Protein AF-A0A535JEP1-F1 (afdb_monomer)

pLDDT: mean 86.1, std 14.54, range [43.91, 97.69]

Radius of gyration: 20.71 Å; Cα contacts (8 Å, |Δi|>4): 114; chains: 1; bounding box: 46×30×55 Å

Secondary structure (DSSP, 8-state):
---STTSHHHHHHHHHHHHHHHHTTSEEEEEE---STT---EEEEEHHHH-HHHHHHHHT--HHHHHHHHHHHHHHHHSEE-HHHH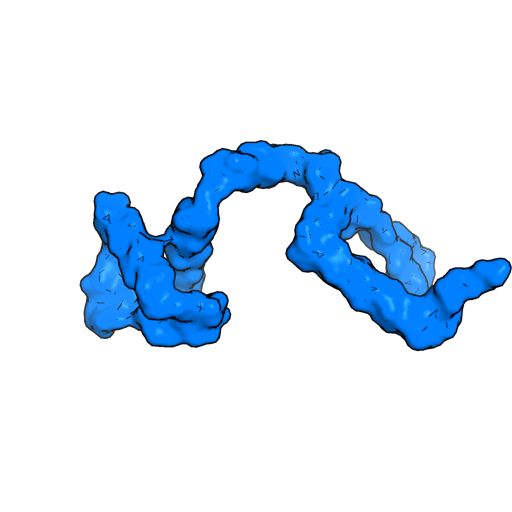HHHHT--HHHHHHHHHHHHHTTS-EEETTEEE-TTT-

Foldseek 3Di:
DPPCCVDPVVVVVVVVVVVVCVVVQQKDFDDQDDDDPDDRDTDIDGSCVVCVVVVVVVVPDDPLNVLLVVVLVVQVVVQKAALVVVCVVVVDDSVSSVSSLVVCVVVLQWDADPRIIHGPVSD

Mean predicted aligned error: 8.43 Å

Structure (mmCIF, N/CA/C/O backbone):
data_AF-A0A535JEP1-F1
#
_entry.id   AF-A0A535JEP1-F1
#
loop_
_atom_site.group_PDB
_atom_site.id
_atom_site.type_symbol
_atom_site.label_atom_id
_atom_site.label_alt_id
_atom_site.label_comp_id
_atom_site.label_asym_id
_atom_site.label_entity_id
_atom_site.label_seq_id
_atom_site.pdbx_PDB_ins_code
_atom_site.Cartn_x
_atom_site.Cartn_y
_atom_site.Cartn_z
_atom_site.occupancy
_atom_site.B_iso_or_equiv
_atom_site.auth_seq_id
_atom_site.auth_comp_id
_atom_site.auth_asym_id
_atom_site.auth_atom_id
_atom_site.pdbx_PDB_model_num
ATOM 1 N N . ALA A 1 1 ? 27.718 5.840 -32.581 1.00 45.59 1 ALA A N 1
ATOM 2 C CA . ALA A 1 1 ? 28.242 5.807 -31.204 1.00 45.59 1 ALA A CA 1
ATOM 3 C C . ALA A 1 1 ? 27.444 4.759 -30.444 1.00 45.59 1 ALA A C 1
ATOM 5 O O . ALA A 1 1 ? 26.238 4.922 -30.305 1.00 45.59 1 ALA A O 1
ATOM 6 N N . ALA A 1 2 ? 28.073 3.630 -30.109 1.00 53.09 2 ALA A N 1
ATOM 7 C CA . ALA A 1 2 ? 27.423 2.546 -29.378 1.00 53.09 2 ALA A CA 1
ATOM 8 C C . ALA A 1 2 ? 26.955 3.093 -28.026 1.00 53.09 2 ALA A C 1
ATOM 10 O O . ALA A 1 2 ? 27.734 3.765 -27.358 1.00 53.09 2 ALA A O 1
ATOM 11 N N . LEU A 1 3 ? 25.701 2.847 -27.652 1.00 56.91 3 LEU A N 1
ATOM 12 C CA . LEU A 1 3 ? 25.010 3.411 -26.482 1.00 56.91 3 LEU A CA 1
ATOM 13 C C . LEU A 1 3 ? 25.640 3.041 -25.113 1.00 56.91 3 LEU A C 1
ATOM 15 O O . LEU A 1 3 ? 24.955 3.074 -24.102 1.00 56.91 3 LEU A O 1
ATOM 19 N N . GLY A 1 4 ? 26.910 2.626 -25.044 1.00 59.47 4 GLY A N 1
ATOM 20 C CA . GLY A 1 4 ? 27.607 2.231 -23.812 1.00 59.47 4 GLY A CA 1
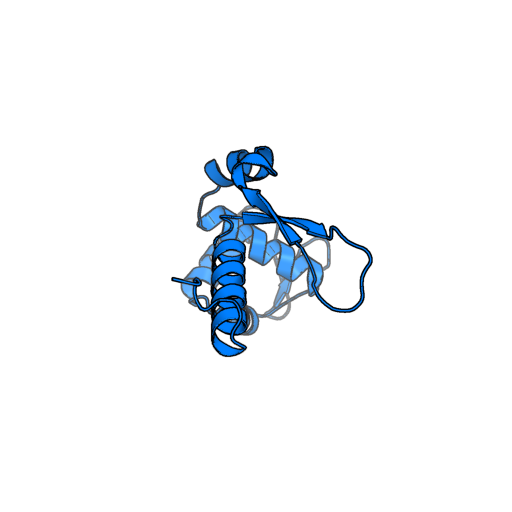ATOM 21 C C . GLY A 1 4 ? 27.094 0.934 -23.174 1.00 59.47 4 GLY A C 1
ATOM 22 O O . GLY A 1 4 ? 27.804 0.327 -22.387 1.00 59.47 4 GLY A O 1
ATOM 23 N N . ILE A 1 5 ? 25.913 0.453 -23.571 1.00 58.25 5 ILE A N 1
ATOM 24 C CA . ILE A 1 5 ? 25.185 -0.690 -22.988 1.00 58.25 5 ILE A CA 1
ATOM 25 C C . ILE A 1 5 ? 25.891 -2.045 -23.171 1.00 58.25 5 ILE A C 1
ATOM 27 O O . ILE A 1 5 ? 25.462 -3.054 -22.621 1.00 58.25 5 ILE A O 1
ATOM 31 N N . THR A 1 6 ? 26.966 -2.099 -23.959 1.00 66.69 6 THR A N 1
ATOM 32 C CA . THR A 1 6 ? 27.776 -3.313 -24.137 1.00 66.69 6 THR A CA 1
ATOM 33 C C . THR A 1 6 ? 28.862 -3.460 -23.071 1.00 66.69 6 THR A C 1
ATOM 35 O O . THR A 1 6 ? 29.390 -4.560 -22.912 1.00 66.69 6 THR A O 1
ATOM 38 N N . SER A 1 7 ? 29.208 -2.393 -22.337 1.00 74.69 7 SER A N 1
ATOM 39 C CA . SER A 1 7 ? 30.117 -2.474 -21.188 1.00 74.69 7 SER A CA 1
ATOM 40 C C . SER A 1 7 ? 29.377 -2.999 -19.950 1.00 74.69 7 SER A C 1
ATOM 42 O O . SER A 1 7 ? 28.157 -2.879 -19.846 1.00 74.69 7 SER A O 1
ATOM 44 N N . GLN A 1 8 ? 30.101 -3.585 -18.991 1.00 74.94 8 GLN A N 1
ATOM 45 C CA . GLN A 1 8 ? 29.499 -4.062 -17.734 1.00 74.94 8 GLN A CA 1
ATOM 46 C C . GLN A 1 8 ? 28.824 -2.930 -16.946 1.00 74.94 8 GLN A C 1
ATOM 48 O O . GLN A 1 8 ? 27.743 -3.111 -16.392 1.00 74.94 8 GLN A O 1
ATOM 53 N N . GLU A 1 9 ? 29.432 -1.745 -16.954 1.00 80.75 9 GLU A N 1
ATOM 54 C CA . GLU A 1 9 ? 28.871 -0.538 -16.349 1.00 80.75 9 GLU A CA 1
ATOM 55 C C . GLU A 1 9 ? 27.566 -0.120 -17.040 1.00 80.75 9 GLU A C 1
ATOM 57 O O . GLU A 1 9 ? 26.540 0.020 -16.379 1.00 80.75 9 GLU A O 1
ATOM 62 N N . GLY A 1 10 ? 27.550 -0.068 -18.378 1.00 79.25 10 GLY A N 1
ATOM 63 C CA . GLY A 1 10 ? 26.344 0.255 -19.141 1.00 79.25 10 GLY A CA 1
ATOM 64 C C . GLY A 1 10 ? 25.213 -0.762 -18.958 1.00 79.25 10 GLY A C 1
ATOM 65 O O . GLY A 1 10 ? 24.045 -0.377 -18.928 1.00 79.25 10 GLY A O 1
ATOM 66 N N . LYS A 1 11 ? 25.536 -2.052 -18.771 1.00 80.00 11 LYS A N 1
ATOM 67 C CA . LYS A 1 11 ? 24.551 -3.088 -18.411 1.00 80.00 11 LYS A CA 1
ATOM 68 C C . LYS A 1 11 ? 23.953 -2.852 -17.018 1.00 80.00 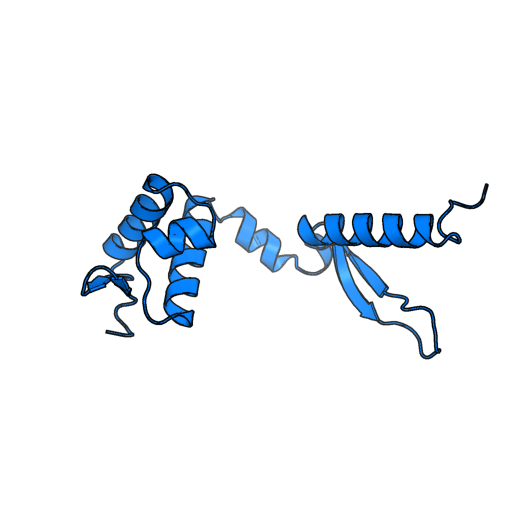11 LYS A C 1
ATOM 70 O O . LYS A 1 11 ? 22.742 -2.992 -16.851 1.00 80.00 11 LYS A O 1
ATOM 75 N N . SER A 1 12 ? 24.779 -2.484 -16.037 1.00 82.19 12 SER A N 1
ATOM 76 C CA . SER A 1 12 ? 24.343 -2.180 -14.664 1.00 82.19 12 SER A CA 1
ATOM 77 C C . SER A 1 12 ? 23.440 -0.946 -14.610 1.00 82.19 12 SER A C 1
ATOM 79 O O . SER A 1 12 ? 22.364 -0.982 -14.010 1.00 82.19 12 SER A O 1
ATOM 81 N N . ASP A 1 13 ? 23.826 0.127 -15.301 1.00 84.75 13 ASP A N 1
ATOM 82 C CA . ASP A 1 13 ? 23.040 1.360 -15.351 1.00 84.75 13 ASP A CA 1
ATOM 83 C C . ASP A 1 13 ? 21.705 1.159 -16.068 1.00 84.75 13 ASP A C 1
ATOM 85 O O . ASP A 1 13 ? 20.669 1.636 -15.601 1.0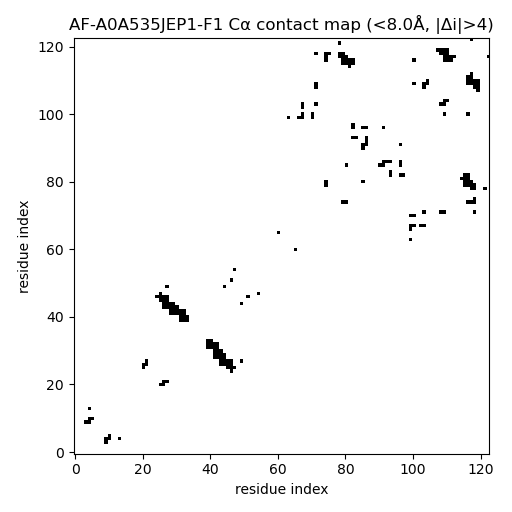0 84.75 13 ASP A O 1
ATOM 89 N N . TYR A 1 14 ? 21.699 0.385 -17.155 1.00 83.31 14 TYR A N 1
ATOM 90 C CA . TYR A 1 14 ? 20.467 -0.003 -17.833 1.00 83.31 14 TYR A CA 1
ATOM 91 C C . TYR A 1 14 ? 19.534 -0.809 -16.920 1.00 83.31 14 TYR A C 1
ATOM 93 O O . TYR A 1 14 ? 18.341 -0.514 -16.849 1.00 83.31 14 TYR A O 1
ATOM 101 N N . ALA A 1 15 ? 20.062 -1.796 -16.187 1.00 84.00 15 ALA A N 1
ATOM 102 C CA . ALA A 1 15 ? 19.265 -2.590 -15.254 1.00 84.00 15 ALA A CA 1
ATOM 103 C C . ALA A 1 15 ? 18.633 -1.713 -14.161 1.00 84.00 15 ALA A C 1
ATOM 105 O O . ALA A 1 15 ? 17.436 -1.836 -13.900 1.00 84.00 15 ALA A O 1
ATOM 106 N N . ARG A 1 16 ? 19.405 -0.776 -13.594 1.00 88.12 16 ARG A N 1
ATOM 107 C CA . ARG A 1 16 ? 18.922 0.185 -12.590 1.00 88.12 16 ARG A CA 1
ATOM 108 C C . ARG A 1 16 ? 17.821 1.090 -13.142 1.00 88.12 16 ARG A C 1
ATOM 110 O O . ARG A 1 16 ? 16.808 1.299 -12.482 1.00 88.12 16 ARG A O 1
ATOM 117 N N . ALA A 1 17 ? 17.991 1.602 -14.359 1.00 89.00 17 ALA A N 1
ATOM 118 C CA . ALA A 1 17 ? 16.985 2.444 -15.000 1.00 89.00 17 ALA A CA 1
ATOM 119 C C . ALA A 1 17 ? 15.674 1.679 -15.243 1.00 89.00 17 ALA A C 1
ATOM 121 O O . ALA A 1 17 ? 14.589 2.194 -14.982 1.00 89.00 17 ALA A O 1
ATOM 122 N N . ILE A 1 18 ? 15.757 0.428 -15.704 1.00 87.62 18 ILE A N 1
ATOM 123 C CA . ILE A 1 18 ? 14.577 -0.421 -15.892 1.00 87.62 18 ILE A CA 1
ATOM 124 C C . ILE A 1 18 ? 13.886 -0.721 -14.560 1.00 87.62 18 ILE A C 1
ATOM 126 O O . ILE A 1 18 ? 12.661 -0.630 -14.484 1.00 87.62 18 ILE A O 1
ATOM 130 N N . GLU A 1 19 ? 14.647 -1.032 -13.511 1.00 89.62 19 GLU A N 1
ATOM 131 C CA . GLU A 1 19 ? 14.109 -1.230 -12.164 1.00 89.62 19 GLU A CA 1
ATOM 132 C C . GLU A 1 19 ? 13.354 0.015 -11.684 1.00 89.62 19 GLU A C 1
ATOM 134 O O . GLU A 1 19 ? 12.234 -0.089 -11.182 1.00 89.62 19 GLU A O 1
ATOM 139 N N . GLU A 1 20 ? 13.911 1.207 -11.903 1.00 92.88 20 GLU A N 1
ATOM 140 C CA . GLU A 1 20 ? 13.252 2.458 -11.545 1.00 92.88 20 GLU A CA 1
ATOM 141 C C . GLU A 1 20 ? 11.943 2.669 -12.319 1.00 92.88 20 GLU A C 1
ATOM 143 O O . GLU A 1 20 ? 10.920 3.013 -11.719 1.00 92.88 20 GLU A O 1
ATOM 148 N N . LEU A 1 21 ? 11.933 2.395 -13.627 1.00 92.44 21 LEU A N 1
ATOM 149 C CA . LEU A 1 21 ? 10.719 2.470 -14.443 1.00 92.44 21 LEU A CA 1
ATOM 150 C C . LEU A 1 21 ? 9.646 1.471 -13.983 1.00 92.44 21 LEU A C 1
ATOM 152 O O . LEU A 1 21 ? 8.456 1.786 -14.027 1.00 92.44 21 LEU A O 1
ATOM 156 N N . GLN A 1 22 ? 10.039 0.278 -13.536 1.00 90.75 22 GLN A N 1
ATOM 157 C CA . GLN A 1 22 ? 9.112 -0.706 -12.972 1.00 90.75 22 GLN A CA 1
ATOM 158 C C . GLN A 1 22 ? 8.588 -0.273 -11.601 1.00 90.75 22 GLN A C 1
ATOM 160 O O . GLN A 1 22 ? 7.389 -0.380 -11.344 1.00 90.75 22 GLN A O 1
ATOM 165 N N . ARG A 1 23 ? 9.462 0.259 -10.739 1.00 90.62 23 ARG A N 1
ATOM 166 C CA . ARG A 1 23 ? 9.112 0.782 -9.411 1.00 90.62 23 ARG A CA 1
ATOM 167 C C . ARG A 1 23 ? 8.084 1.907 -9.505 1.00 90.62 23 ARG A C 1
ATOM 169 O O . ARG A 1 23 ? 7.153 1.951 -8.707 1.00 90.62 23 ARG A O 1
ATOM 176 N N . LEU A 1 24 ? 8.232 2.786 -10.495 1.00 92.62 24 LEU A N 1
ATOM 177 C CA . LEU A 1 24 ? 7.290 3.871 -10.784 1.00 92.62 24 LEU A CA 1
ATOM 178 C C . LEU A 1 24 ? 6.061 3.414 -11.584 1.00 92.62 24 LEU A C 1
ATOM 180 O O . LEU A 1 24 ? 5.228 4.238 -11.948 1.00 92.62 24 LEU A O 1
ATOM 184 N N . MET A 1 25 ? 5.935 2.111 -11.855 1.00 92.25 25 MET A N 1
ATOM 185 C CA . MET A 1 25 ? 4.857 1.524 -12.651 1.00 92.25 25 MET A CA 1
ATOM 186 C C . MET A 1 25 ? 4.699 2.170 -14.035 1.00 92.25 25 MET A C 1
ATOM 188 O O . MET A 1 25 ? 3.593 2.257 -14.558 1.00 92.25 25 MET A O 1
ATOM 192 N N . TYR A 1 26 ? 5.790 2.598 -14.674 1.00 92.88 26 TYR A N 1
ATOM 193 C CA . TYR A 1 26 ? 5.747 3.014 -16.078 1.00 92.88 26 TYR A CA 1
ATOM 194 C C . TYR A 1 26 ? 5.729 1.808 -17.014 1.00 92.88 26 TYR A C 1
ATOM 196 O O . TYR A 1 26 ? 4.995 1.794 -18.006 1.00 92.88 26 TYR A O 1
ATOM 204 N N . VAL A 1 27 ? 6.492 0.766 -16.674 1.00 92.25 27 VAL A N 1
ATOM 205 C CA . VAL A 1 27 ? 6.591 -0.457 -17.474 1.00 92.25 27 VAL A CA 1
ATOM 206 C C . VAL A 1 27 ? 6.322 -1.708 -16.647 1.00 92.25 27 VAL A C 1
ATOM 208 O O . VAL A 1 27 ? 6.656 -1.791 -15.468 1.00 92.25 27 VAL A O 1
ATOM 211 N N . ALA A 1 28 ? 5.739 -2.714 -17.290 1.00 89.81 28 ALA A N 1
ATOM 212 C CA . ALA A 1 28 ? 5.530 -4.044 -16.743 1.00 89.81 28 ALA A CA 1
ATOM 213 C C . ALA A 1 28 ? 6.263 -5.085 -17.591 1.00 89.81 28 ALA A C 1
ATOM 215 O O . ALA A 1 28 ? 6.274 -5.012 -18.820 1.00 89.81 28 ALA A O 1
ATOM 216 N N . ARG A 1 29 ? 6.846 -6.093 -16.939 1.00 84.94 29 ARG A N 1
ATOM 217 C CA . ARG A 1 29 ? 7.466 -7.228 -17.631 1.00 84.94 29 ARG A CA 1
ATOM 218 C C . ARG A 1 29 ? 6.372 -8.165 -18.148 1.00 84.94 29 ARG A C 1
ATOM 220 O O . ARG A 1 29 ? 5.532 -8.611 -17.372 1.00 84.94 29 ARG A O 1
ATOM 227 N N . VAL A 1 30 ? 6.380 -8.462 -19.448 1.00 81.56 30 VAL A N 1
ATOM 228 C CA . VAL A 1 30 ? 5.322 -9.247 -20.115 1.00 81.56 30 VAL A CA 1
ATOM 229 C C . VAL A 1 30 ? 5.758 -10.670 -20.432 1.00 81.56 30 VAL A C 1
ATOM 231 O O . VAL A 1 30 ? 4.967 -11.600 -20.280 1.00 81.56 30 VAL A O 1
ATOM 234 N N . ARG A 1 31 ? 7.001 -10.864 -20.879 1.00 71.50 31 ARG A N 1
ATOM 235 C CA . ARG A 1 31 ? 7.529 -12.183 -21.245 1.00 71.50 31 ARG A CA 1
ATOM 236 C C . ARG A 1 31 ? 9.055 -12.192 -21.148 1.00 71.50 31 ARG A C 1
ATOM 238 O O . ARG A 1 31 ? 9.691 -11.173 -21.403 1.00 71.50 31 ARG A O 1
ATOM 245 N N . ALA A 1 32 ? 9.632 -13.335 -20.782 1.00 62.47 32 ALA A N 1
ATOM 246 C CA . ALA A 1 32 ? 11.029 -13.642 -21.085 1.00 62.47 32 ALA A CA 1
ATOM 247 C C . ALA A 1 32 ? 11.059 -14.340 -22.448 1.00 62.47 32 ALA A C 1
ATOM 249 O O . ALA A 1 32 ? 10.388 -15.358 -22.619 1.00 62.47 32 ALA A O 1
ATOM 250 N N . VAL A 1 33 ? 11.745 -13.764 -23.431 1.00 56.12 33 VAL A N 1
ATOM 251 C CA . VAL A 1 33 ? 11.795 -14.313 -24.790 1.00 56.12 33 VAL A CA 1
ATOM 252 C C . VAL A 1 33 ? 13.220 -14.780 -25.066 1.00 56.12 33 VAL A C 1
ATOM 254 O O . VAL A 1 33 ? 14.114 -13.949 -25.136 1.00 56.12 33 VAL A O 1
ATOM 257 N N . GLY A 1 34 ? 13.420 -16.091 -25.243 1.00 52.88 34 GLY A N 1
ATOM 258 C CA . GLY A 1 34 ? 14.666 -16.659 -25.772 1.00 52.88 34 GLY A CA 1
ATOM 259 C C . GLY A 1 34 ? 15.255 -17.810 -24.954 1.00 52.88 34 GLY A C 1
ATOM 260 O O . GLY A 1 34 ? 15.606 -17.640 -23.790 1.00 52.88 34 GLY A O 1
ATOM 261 N N . GLU A 1 35 ? 15.382 -18.966 -25.611 1.00 52.31 35 GLU A N 1
ATOM 262 C CA . GLU A 1 35 ? 16.326 -20.039 -25.293 1.00 52.31 35 GLU A CA 1
ATOM 263 C C . GLU A 1 35 ? 17.736 -19.596 -25.705 1.00 52.31 35 GLU A C 1
ATOM 265 O O . GLU A 1 35 ? 17.957 -19.183 -26.842 1.00 52.31 35 GLU A O 1
ATOM 270 N N . GLY A 1 36 ? 18.692 -19.682 -24.786 1.00 43.91 36 GLY A N 1
ATOM 271 C CA . GLY A 1 36 ? 20.088 -19.349 -25.046 1.00 43.91 36 GLY A CA 1
ATOM 272 C C . GLY A 1 36 ? 20.780 -18.933 -23.760 1.00 43.91 36 GLY A C 1
ATOM 273 O O . GLY A 1 36 ? 20.374 -17.973 -23.110 1.00 43.91 36 GLY A O 1
ATOM 274 N N . ARG A 1 37 ? 21.808 -19.690 -23.368 1.00 45.41 37 ARG A N 1
ATOM 275 C CA . ARG A 1 37 ? 22.700 -19.358 -22.254 1.00 45.41 37 ARG A CA 1
ATOM 276 C C . ARG A 1 37 ? 23.382 -18.017 -22.565 1.00 45.41 37 ARG A C 1
ATOM 278 O O . ARG A 1 37 ? 24.375 -18.035 -23.272 1.00 45.41 37 ARG A O 1
ATOM 285 N N . GLU A 1 38 ? 22.804 -16.899 -22.119 1.00 46.22 38 GLU A N 1
ATOM 286 C CA . GLU A 1 38 ? 23.482 -15.746 -21.478 1.00 46.22 38 GLU A CA 1
ATOM 287 C C . GLU A 1 38 ? 22.776 -14.381 -21.597 1.00 46.22 38 GLU A C 1
ATOM 289 O O . GLU A 1 38 ? 23.123 -13.496 -20.823 1.00 46.22 38 GLU A O 1
ATOM 294 N N . ASP A 1 39 ? 21.718 -14.196 -22.396 1.00 48.34 39 ASP A N 1
ATOM 295 C CA . ASP A 1 39 ? 21.054 -12.881 -22.501 1.00 48.34 39 ASP A CA 1
ATOM 296 C C . ASP A 1 39 ? 19.540 -12.964 -22.241 1.00 48.34 39 ASP A C 1
ATOM 298 O O . ASP A 1 39 ? 18.741 -13.332 -23.103 1.00 48.34 39 ASP A O 1
ATOM 302 N N . TYR A 1 40 ? 19.119 -12.610 -21.022 1.00 53.25 40 TYR A N 1
ATOM 303 C CA . TYR A 1 40 ? 17.705 -12.490 -20.659 1.00 53.25 40 TYR A CA 1
ATOM 304 C C . TYR A 1 40 ? 17.047 -11.321 -21.412 1.00 53.25 40 TYR A C 1
ATOM 306 O O . TYR A 1 40 ? 17.008 -10.193 -20.923 1.00 53.25 40 TYR A O 1
ATOM 314 N N . ASN A 1 41 ? 16.474 -11.583 -22.586 1.00 63.59 41 ASN A N 1
ATOM 315 C CA . ASN A 1 41 ? 15.645 -10.608 -23.290 1.00 63.59 41 ASN A CA 1
ATOM 316 C C . ASN A 1 41 ? 14.251 -10.542 -22.645 1.00 63.59 41 ASN A C 1
ATOM 318 O O . ASN A 1 41 ? 13.401 -11.423 -22.818 1.00 63.59 41 ASN A O 1
ATOM 322 N N . TYR A 1 42 ? 14.004 -9.482 -21.875 1.00 67.56 42 TYR A N 1
ATOM 323 C CA . TYR A 1 42 ? 12.685 -9.186 -21.323 1.00 67.56 42 TYR A CA 1
ATOM 324 C C . TYR A 1 42 ? 11.913 -8.254 -22.247 1.00 67.56 42 TYR A C 1
ATOM 326 O O . TYR A 1 42 ? 12.377 -7.172 -22.596 1.00 67.56 42 TYR A O 1
ATOM 334 N N . THR A 1 43 ? 10.698 -8.658 -22.617 1.00 79.69 43 THR A N 1
ATOM 335 C CA . THR A 1 43 ? 9.757 -7.752 -23.273 1.00 79.69 43 THR A CA 1
ATOM 336 C C . THR A 1 43 ? 8.999 -6.980 -22.204 1.00 79.69 43 THR A C 1
ATOM 338 O O . THR A 1 43 ? 8.299 -7.573 -21.373 1.00 79.69 43 THR A O 1
ATOM 341 N N . TYR A 1 44 ? 9.139 -5.659 -22.245 1.00 85.56 44 TYR A N 1
ATOM 342 C CA . TYR A 1 44 ? 8.386 -4.727 -21.419 1.00 85.56 44 TYR A CA 1
ATOM 343 C C . TYR A 1 44 ? 7.210 -4.155 -22.203 1.00 85.56 44 TYR A C 1
ATOM 345 O O . TYR A 1 44 ? 7.269 -4.000 -23.421 1.00 85.56 44 TYR A O 1
ATOM 353 N N . ASP A 1 45 ? 6.147 -3.828 -21.486 1.00 91.00 45 ASP A N 1
ATOM 354 C CA . ASP A 1 45 ? 4.998 -3.099 -22.005 1.00 91.00 45 ASP A CA 1
ATOM 355 C C . ASP A 1 45 ? 4.677 -1.929 -21.080 1.00 91.00 45 ASP A C 1
ATOM 357 O O . ASP A 1 45 ? 5.040 -1.952 -19.903 1.00 91.00 45 ASP A O 1
ATOM 361 N N . LEU A 1 46 ? 3.983 -0.916 -21.591 1.00 93.50 46 LEU A N 1
ATOM 362 C CA . LEU A 1 46 ? 3.492 0.181 -20.769 1.00 93.50 46 LEU A CA 1
ATOM 363 C C . LEU A 1 46 ? 2.496 -0.368 -19.750 1.00 93.50 46 LEU A C 1
ATOM 365 O O . LEU A 1 46 ? 1.524 -1.037 -20.114 1.00 93.50 46 LEU A O 1
ATOM 369 N N . PHE A 1 47 ? 2.709 -0.050 -18.475 1.00 93.44 47 PHE A N 1
ATOM 370 C CA . PHE A 1 47 ? 1.863 -0.546 -17.391 1.00 93.44 47 PHE A CA 1
ATOM 371 C C . PHE A 1 47 ? 0.391 -0.182 -17.618 1.00 93.44 47 PHE A C 1
ATOM 373 O O . PHE A 1 47 ? -0.486 -1.035 -17.503 1.00 93.44 47 PHE A O 1
ATOM 380 N N . VAL A 1 48 ? 0.131 1.059 -18.045 1.00 93.56 48 VAL A N 1
ATOM 381 C CA . VAL A 1 48 ? -1.219 1.577 -18.317 1.00 93.56 48 VAL A CA 1
ATOM 382 C C . VAL A 1 48 ? -1.935 0.841 -19.450 1.00 93.56 48 VAL A C 1
ATOM 384 O O . VAL A 1 48 ? -3.154 0.695 -19.422 1.00 93.56 48 VAL A O 1
ATOM 387 N N . ARG A 1 49 ? -1.182 0.341 -20.437 1.00 93.06 49 ARG A N 1
ATOM 388 C CA . ARG A 1 49 ? -1.728 -0.438 -21.553 1.00 93.06 49 ARG A CA 1
ATOM 389 C C . ARG A 1 49 ? -1.973 -1.883 -21.141 1.00 93.06 49 ARG A C 1
ATOM 391 O O . ARG A 1 49 ? -2.965 -2.480 -21.549 1.00 93.06 49 ARG A O 1
ATOM 398 N N . ARG A 1 50 ? -1.068 -2.442 -20.337 1.00 91.12 50 ARG A N 1
ATOM 399 C CA . ARG A 1 50 ? -1.111 -3.840 -19.902 1.00 91.12 50 ARG A CA 1
ATOM 400 C C . ARG A 1 50 ? -2.160 -4.099 -18.821 1.00 91.12 50 ARG A C 1
ATOM 402 O O . ARG A 1 50 ? -2.759 -5.177 -18.827 1.00 91.12 50 ARG A O 1
ATOM 409 N N . TYR A 1 51 ? -2.358 -3.135 -17.921 1.00 93.00 51 TYR A N 1
ATOM 410 C CA . TYR A 1 51 ? -3.255 -3.204 -16.764 1.00 93.00 51 TYR A CA 1
ATOM 411 C C . TYR A 1 51 ? -4.201 -1.990 -16.695 1.00 93.00 51 TYR A C 1
ATOM 413 O O . TYR A 1 51 ? -4.209 -1.259 -15.699 1.00 93.00 51 TYR A O 1
ATOM 421 N N . PRO A 1 52 ? -5.031 -1.761 -17.729 1.00 93.62 52 PRO A N 1
ATOM 422 C CA . PRO A 1 52 ? -5.895 -0.583 -17.791 1.00 93.62 52 PRO A CA 1
ATOM 423 C C . PRO A 1 52 ? -6.910 -0.546 -16.641 1.00 93.62 52 PRO A C 1
ATOM 425 O O . PRO A 1 52 ? -7.187 0.521 -16.100 1.00 93.62 52 PRO A O 1
ATOM 428 N N . GLU A 1 53 ? -7.423 -1.703 -16.210 1.00 94.19 53 GLU A N 1
ATOM 429 C CA . GLU A 1 53 ? -8.376 -1.771 -15.094 1.00 94.19 53 GLU A CA 1
ATOM 430 C C . GLU A 1 53 ? -7.741 -1.382 -13.756 1.00 94.19 53 GLU A C 1
ATOM 432 O O . GLU A 1 53 ? -8.382 -0.725 -12.938 1.00 94.19 53 GLU A O 1
ATOM 437 N N . THR A 1 54 ? -6.466 -1.723 -13.540 1.00 92.38 54 THR A N 1
ATOM 438 C CA . THR A 1 54 ? -5.730 -1.322 -12.334 1.00 92.38 54 THR A CA 1
ATOM 439 C C . THR A 1 54 ? -5.590 0.192 -12.267 1.00 92.38 54 THR A C 1
ATOM 441 O O . THR A 1 54 ? -5.820 0.777 -11.212 1.00 92.38 54 THR A O 1
ATOM 444 N N . VAL A 1 55 ? -5.281 0.838 -13.394 1.00 91.12 55 VAL A N 1
ATOM 445 C CA . VAL A 1 55 ? -5.174 2.301 -13.465 1.00 91.12 55 VAL A CA 1
ATOM 446 C C . VAL A 1 55 ? -6.528 2.961 -13.218 1.00 91.12 55 VAL A C 1
ATOM 448 O O . VAL A 1 55 ? -6.612 3.868 -12.397 1.00 91.12 55 VAL A O 1
ATOM 451 N N . ARG A 1 56 ? -7.607 2.467 -13.840 1.00 91.94 56 ARG A N 1
ATOM 452 C CA . ARG A 1 56 ? -8.969 2.989 -13.615 1.00 91.94 56 ARG A CA 1
ATOM 453 C C . ARG A 1 56 ? -9.434 2.837 -12.168 1.00 91.94 56 ARG A C 1
ATOM 455 O O . ARG A 1 56 ? -10.141 3.700 -11.653 1.00 91.94 56 ARG A O 1
ATOM 462 N N . ALA A 1 57 ? -9.078 1.732 -11.515 1.00 90.00 57 ALA A N 1
ATOM 463 C CA . ALA A 1 57 ? -9.379 1.5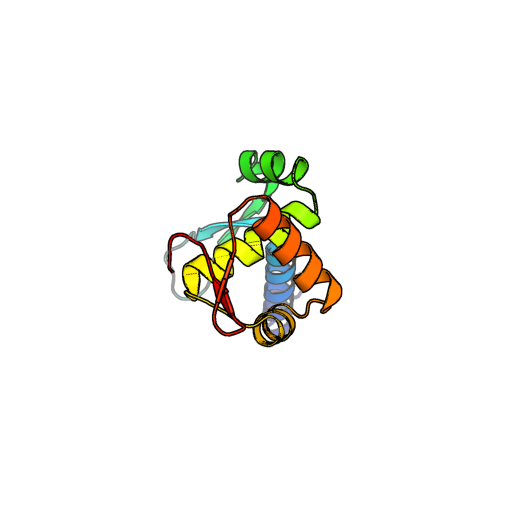30 -10.103 1.00 90.00 57 ALA A CA 1
ATOM 464 C C . ALA A 1 57 ? -8.566 2.490 -9.219 1.00 90.00 57 ALA A C 1
ATOM 466 O O . ALA A 1 57 ? -9.120 3.088 -8.297 1.00 90.00 57 ALA A O 1
ATOM 467 N N . ALA A 1 58 ? -7.277 2.669 -9.527 1.00 88.81 58 ALA A N 1
ATOM 468 C CA . ALA A 1 58 ? -6.383 3.563 -8.797 1.00 88.81 58 ALA A CA 1
ATOM 469 C C . ALA A 1 58 ? -6.770 5.043 -8.943 1.00 88.81 58 ALA A C 1
ATOM 471 O O . ALA A 1 58 ? -6.670 5.781 -7.971 1.00 88.81 58 ALA A O 1
ATOM 472 N N . GLU A 1 59 ? -7.275 5.466 -10.105 1.00 89.69 59 GLU A N 1
ATOM 473 C CA . GLU A 1 59 ? -7.736 6.842 -10.361 1.00 89.69 59 GLU A CA 1
ATOM 474 C C . GLU A 1 59 ? -8.801 7.306 -9.354 1.00 89.69 59 GLU A C 1
ATOM 476 O O . GLU A 1 59 ? -8.867 8.479 -8.995 1.00 89.69 59 GLU A O 1
ATOM 481 N N . ARG A 1 60 ? -9.626 6.378 -8.859 1.00 89.62 60 ARG A N 1
ATOM 482 C CA . ARG A 1 60 ? -10.693 6.669 -7.889 1.00 89.62 60 ARG A CA 1
ATOM 483 C C . ARG A 1 60 ? -10.239 6.553 -6.436 1.00 89.62 60 ARG A C 1
ATOM 485 O O . ARG A 1 60 ? -11.018 6.868 -5.539 1.00 89.62 60 ARG A O 1
ATOM 492 N N . ALA A 1 61 ? -9.030 6.053 -6.190 1.00 90.44 61 ALA A N 1
ATOM 493 C CA . ALA A 1 61 ? -8.518 5.826 -4.850 1.00 90.44 61 ALA A CA 1
ATOM 494 C C . ALA A 1 61 ? -7.797 7.076 -4.340 1.00 90.44 61 ALA A C 1
ATOM 496 O O . ALA A 1 61 ? -6.864 7.578 -4.963 1.00 90.44 61 ALA A O 1
ATOM 497 N N . SER A 1 62 ? -8.190 7.557 -3.162 1.00 92.69 62 SER A N 1
ATOM 498 C CA . SER A 1 62 ? -7.401 8.573 -2.468 1.00 92.69 62 SER A CA 1
ATOM 499 C C . SER A 1 62 ? -6.182 7.942 -1.785 1.00 92.69 62 SER A C 1
ATOM 501 O O . SER A 1 62 ? -6.178 6.751 -1.459 1.00 92.69 62 SER A O 1
ATOM 503 N N . SER A 1 63 ? -5.169 8.751 -1.456 1.00 90.25 63 SER A N 1
ATOM 504 C CA . SER A 1 63 ? -4.048 8.293 -0.620 1.00 90.25 63 SER A CA 1
ATOM 505 C C . SER A 1 63 ? -4.527 7.706 0.712 1.00 90.25 63 SER A C 1
ATOM 507 O O . SER A 1 63 ? -3.967 6.725 1.195 1.00 90.25 63 SER A O 1
ATOM 509 N N . ALA A 1 64 ? -5.596 8.262 1.291 1.00 91.75 64 ALA A N 1
ATOM 510 C CA . ALA A 1 64 ? -6.191 7.738 2.515 1.00 91.75 64 ALA A CA 1
ATOM 511 C C . ALA A 1 64 ? -6.787 6.337 2.308 1.00 91.75 64 ALA A C 1
ATOM 513 O O . ALA A 1 64 ? -6.623 5.475 3.172 1.00 91.75 64 ALA A O 1
ATOM 514 N N . ASP A 1 65 ? -7.442 6.083 1.172 1.00 93.00 65 ASP A N 1
ATOM 515 C CA . ASP A 1 65 ? -7.973 4.757 0.836 1.00 93.00 65 ASP A CA 1
ATOM 516 C C . ASP A 1 65 ? -6.855 3.737 0.630 1.00 93.00 65 ASP A C 1
ATOM 518 O O . ASP A 1 65 ? -6.939 2.634 1.169 1.00 93.00 65 ASP A O 1
ATOM 522 N N . ALA A 1 66 ? -5.781 4.126 -0.062 1.00 92.94 66 ALA A N 1
ATOM 523 C CA . ALA A 1 66 ? -4.616 3.272 -0.272 1.00 92.94 66 ALA A CA 1
ATOM 524 C C . ALA A 1 66 ? -3.948 2.879 1.057 1.00 92.94 66 ALA A C 1
ATOM 526 O O . ALA A 1 66 ? -3.734 1.697 1.317 1.00 92.94 66 ALA A O 1
ATOM 527 N N . ILE A 1 67 ? -3.687 3.852 1.935 1.00 95.31 67 ILE A N 1
ATOM 528 C CA . ILE A 1 67 ? -3.095 3.624 3.265 1.00 95.31 67 ILE A CA 1
ATOM 529 C C . ILE A 1 67 ? -3.988 2.700 4.104 1.00 95.31 67 ILE A C 1
ATOM 531 O O . ILE A 1 67 ? -3.508 1.742 4.709 1.00 95.31 67 ILE A O 1
ATOM 535 N N . THR A 1 68 ? -5.298 2.955 4.106 1.00 95.56 68 THR A N 1
ATOM 536 C CA . THR A 1 68 ? -6.283 2.147 4.840 1.00 95.56 68 THR A CA 1
ATOM 537 C C . THR A 1 68 ? -6.296 0.696 4.335 1.00 95.56 68 THR A C 1
ATOM 539 O O . THR A 1 68 ? -6.321 -0.241 5.133 1.00 95.56 68 THR A O 1
ATOM 542 N N . ALA A 1 69 ? -6.247 0.497 3.014 1.00 94.62 69 ALA A N 1
ATOM 543 C CA . ALA A 1 69 ? -6.214 -0.827 2.398 1.00 94.62 69 ALA A CA 1
ATOM 544 C C . ALA A 1 69 ? -4.905 -1.578 2.691 1.00 94.62 69 ALA A C 1
ATOM 546 O O . ALA A 1 69 ? -4.938 -2.774 2.983 1.00 94.62 69 ALA A O 1
ATOM 547 N N . LEU A 1 70 ? -3.764 -0.88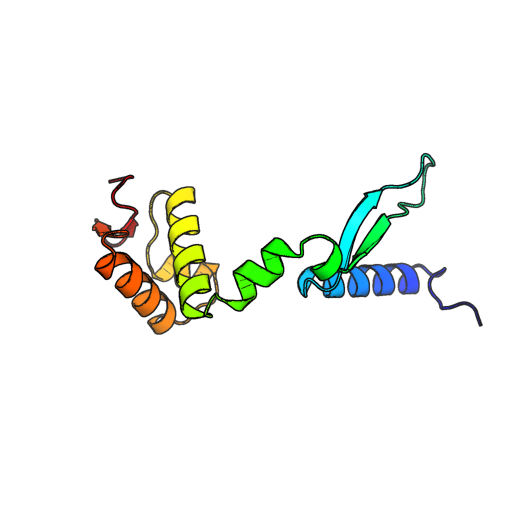0 2.662 1.00 95.75 70 LEU A N 1
ATOM 548 C CA . LEU A 1 70 ? -2.462 -1.445 3.021 1.00 95.75 70 LEU A CA 1
ATOM 549 C C . LEU A 1 70 ? -2.434 -1.909 4.478 1.00 95.75 70 LEU A C 1
ATOM 551 O O . LEU A 1 70 ? -2.007 -3.030 4.745 1.00 95.75 70 LEU A O 1
ATOM 555 N N . LEU A 1 71 ? -2.941 -1.088 5.402 1.00 96.75 71 LEU A N 1
ATOM 556 C CA . LEU A 1 71 ? -3.032 -1.453 6.814 1.00 96.75 71 LEU A CA 1
ATOM 557 C C . LEU A 1 71 ? -3.911 -2.695 7.011 1.00 96.75 71 LEU A C 1
ATOM 559 O O . LEU A 1 71 ? -3.475 -3.657 7.636 1.00 96.75 71 LEU A O 1
ATOM 563 N N . ALA A 1 72 ? -5.112 -2.722 6.429 1.00 95.69 72 ALA A N 1
ATOM 564 C CA . ALA A 1 72 ? -5.996 -3.882 6.540 1.00 95.69 72 ALA A CA 1
ATOM 565 C C . ALA A 1 72 ? -5.345 -5.160 5.983 1.00 95.69 72 ALA A C 1
ATOM 567 O O . ALA A 1 72 ? -5.437 -6.225 6.593 1.00 95.69 72 ALA A O 1
ATOM 568 N N . ARG A 1 73 ? -4.642 -5.062 4.846 1.00 96.12 73 ARG A N 1
ATOM 569 C CA . ARG A 1 73 ? -3.946 -6.205 4.246 1.00 96.12 73 ARG A CA 1
ATOM 570 C C . ARG A 1 73 ? -2.763 -6.673 5.087 1.00 96.12 73 ARG A C 1
ATOM 572 O O . ARG A 1 73 ? -2.558 -7.879 5.185 1.00 96.12 73 ARG A O 1
ATOM 579 N N . LEU A 1 74 ? -2.011 -5.755 5.692 1.00 96.25 74 LEU A N 1
ATOM 580 C CA . LEU A 1 74 ? -0.943 -6.103 6.626 1.00 96.25 74 LEU A CA 1
ATOM 581 C C . LEU A 1 74 ? -1.498 -6.917 7.796 1.00 96.25 74 LEU A C 1
ATOM 583 O O . LEU A 1 74 ? -0.981 -7.991 8.083 1.00 96.25 74 LEU A O 1
ATOM 587 N N . LEU A 1 75 ? -2.576 -6.445 8.424 1.00 95.19 75 LEU A N 1
ATOM 588 C CA . LEU A 1 75 ? -3.189 -7.138 9.557 1.00 95.19 75 LEU A CA 1
ATOM 589 C C . LEU A 1 75 ? -3.760 -8.504 9.158 1.00 95.19 75 LEU A C 1
ATOM 591 O O . LEU A 1 75 ? -3.597 -9.465 9.900 1.00 95.19 75 LEU A O 1
ATOM 595 N N . ALA A 1 76 ? -4.336 -8.625 7.958 1.00 94.31 76 ALA A N 1
ATOM 596 C CA . ALA A 1 76 ? -4.783 -9.915 7.428 1.00 94.31 76 ALA A CA 1
ATOM 597 C C . ALA A 1 76 ? -3.639 -10.931 7.268 1.00 94.31 76 ALA A C 1
ATOM 599 O O . ALA A 1 76 ? -3.864 -12.130 7.395 1.00 94.31 76 ALA A O 1
ATOM 600 N N . LEU A 1 77 ? -2.426 -10.462 6.956 1.00 93.75 77 LEU A N 1
ATOM 601 C CA . LEU A 1 77 ? -1.247 -11.315 6.788 1.00 93.75 77 LEU A CA 1
ATOM 602 C C . LEU A 1 77 ? -0.543 -11.615 8.117 1.00 93.75 77 LEU A C 1
ATOM 604 O O . LEU A 1 77 ? -0.014 -12.709 8.286 1.00 93.75 77 LEU A O 1
ATOM 608 N N . ALA A 1 78 ? -0.512 -10.650 9.036 1.00 92.69 78 ALA A N 1
ATOM 609 C CA . ALA A 1 78 ? 0.240 -10.731 10.287 1.00 92.69 78 ALA A CA 1
ATOM 610 C C . ALA A 1 78 ? -0.587 -11.224 11.488 1.00 92.69 78 ALA A C 1
ATOM 612 O O . ALA A 1 78 ? -0.014 -11.523 12.531 1.00 92.69 78 ALA A O 1
ATOM 613 N N . GLY A 1 79 ? -1.918 -11.274 11.382 1.00 90.06 79 GLY A N 1
ATOM 614 C CA . GLY A 1 79 ? -2.828 -11.618 12.482 1.00 90.06 79 GLY A CA 1
ATOM 615 C C . GLY A 1 79 ? -3.079 -10.460 13.455 1.00 90.06 79 GLY A C 1
ATOM 616 O O . GLY A 1 79 ? -4.218 -10.223 13.843 1.00 90.06 79 GLY A O 1
ATOM 617 N N . GLY A 1 80 ? -2.046 -9.681 13.781 1.00 93.62 80 GLY A N 1
ATOM 618 C CA . GLY A 1 80 ? -2.146 -8.500 14.635 1.00 93.62 80 GLY A CA 1
ATOM 619 C C . GLY A 1 80 ? -0.815 -7.773 14.772 1.00 93.62 80 GLY A C 1
ATOM 620 O O . GLY A 1 80 ? 0.240 -8.405 14.781 1.00 93.62 80 GLY A O 1
ATOM 621 N N . MET A 1 81 ? -0.835 -6.441 14.859 1.00 96.44 81 MET A N 1
ATOM 622 C CA . MET A 1 81 ? 0.388 -5.638 15.006 1.00 96.44 81 MET A CA 1
ATOM 623 C C . MET A 1 81 ? 0.166 -4.394 15.861 1.00 96.44 81 MET A C 1
ATOM 625 O O . MET A 1 81 ? -0.887 -3.765 15.803 1.00 96.44 81 MET A O 1
ATOM 629 N N . SER A 1 82 ? 1.189 -3.991 16.614 1.00 96.88 82 SER A N 1
ATOM 630 C CA . SER A 1 82 ? 1.185 -2.705 17.317 1.00 96.88 82 SER A CA 1
ATOM 631 C C . SER A 1 82 ? 1.430 -1.544 16.348 1.00 96.88 82 SER A C 1
ATOM 633 O O . SER A 1 82 ? 2.142 -1.685 15.349 1.00 96.88 82 SER A O 1
ATOM 635 N N . GLU A 1 83 ? 0.922 -0.355 16.679 1.00 96.62 83 GLU A N 1
ATOM 636 C CA . GLU A 1 83 ? 1.147 0.855 15.873 1.00 96.62 83 GLU A CA 1
ATOM 637 C C . GLU A 1 83 ? 2.636 1.166 15.683 1.00 96.62 83 GLU A C 1
ATOM 639 O O . GLU A 1 83 ? 3.055 1.521 14.585 1.00 96.62 83 GLU A O 1
ATOM 644 N N . LYS A 1 84 ? 3.465 0.934 16.709 1.00 96.69 84 LYS A N 1
ATOM 645 C CA . LYS A 1 84 ? 4.922 1.135 16.635 1.00 96.69 84 LYS A CA 1
ATOM 646 C C . LYS A 1 84 ? 5.587 0.241 15.590 1.00 96.69 84 LYS A C 1
ATOM 648 O O . LYS A 1 84 ? 6.495 0.680 14.887 1.00 96.69 84 LYS A O 1
ATOM 653 N N . GLN A 1 85 ? 5.148 -1.014 15.477 1.00 96.94 85 GLN A N 1
ATOM 654 C CA . GLN A 1 85 ? 5.668 -1.916 14.449 1.00 96.94 85 GLN A CA 1
ATOM 655 C C . GLN A 1 85 ? 5.240 -1.462 13.051 1.00 96.94 85 GLN A C 1
ATOM 657 O O . GLN A 1 85 ? 6.038 -1.550 12.124 1.00 96.94 85 GLN A O 1
ATOM 662 N N . ILE A 1 86 ? 4.021 -0.937 12.907 1.00 97.31 86 ILE A N 1
ATOM 663 C CA . ILE A 1 86 ? 3.489 -0.432 11.634 1.00 97.31 86 ILE A CA 1
ATOM 664 C C . ILE A 1 86 ? 4.234 0.833 11.191 1.00 97.31 86 ILE A C 1
ATOM 666 O O . ILE A 1 86 ? 4.663 0.905 10.041 1.00 97.31 86 ILE A O 1
ATOM 670 N N . VAL A 1 87 ? 4.445 1.788 12.107 1.00 97.69 87 VAL A N 1
ATOM 671 C CA . VAL A 1 87 ? 5.275 2.988 11.892 1.00 97.69 87 VAL A CA 1
ATOM 672 C C . VAL A 1 87 ? 6.644 2.586 11.358 1.00 97.69 87 VAL A C 1
ATOM 674 O O . VAL A 1 87 ? 7.056 3.061 10.307 1.00 97.69 87 VAL A O 1
ATOM 677 N N . LYS A 1 88 ? 7.317 1.648 12.035 1.00 97.06 88 LYS A N 1
ATOM 678 C CA . LYS A 1 88 ? 8.651 1.184 11.640 1.00 97.06 88 LYS A CA 1
ATOM 679 C C . LYS A 1 88 ? 8.657 0.441 10.300 1.00 97.06 88 LYS A C 1
ATOM 681 O O . LYS A 1 88 ? 9.616 0.568 9.549 1.00 97.06 88 LYS A O 1
ATOM 686 N N . LEU A 1 89 ? 7.633 -0.365 10.022 1.00 96.38 89 LEU A N 1
ATOM 687 C CA . LEU A 1 89 ? 7.569 -1.188 8.813 1.00 96.38 89 LEU A CA 1
ATOM 688 C C . LEU A 1 89 ? 7.346 -0.347 7.554 1.00 96.38 89 LEU A C 1
ATOM 690 O O 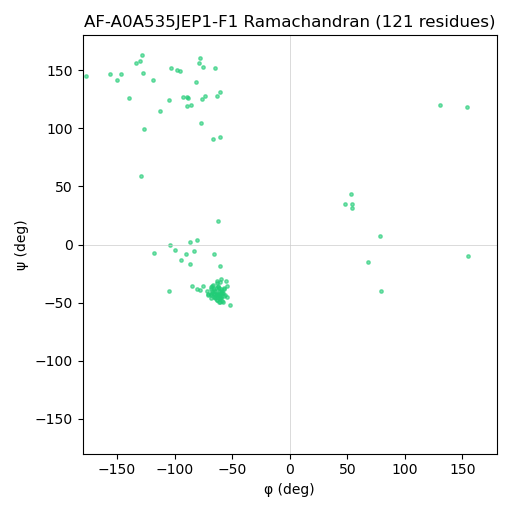. LEU A 1 89 ? 7.969 -0.607 6.529 1.00 96.38 89 LEU A O 1
ATOM 694 N N . PHE A 1 90 ? 6.439 0.627 7.624 1.00 95.38 90 PHE A N 1
ATOM 695 C CA . PHE A 1 90 ? 6.064 1.445 6.471 1.00 95.38 90 PHE A CA 1
ATOM 696 C C . PHE A 1 90 ? 6.735 2.816 6.428 1.00 95.38 90 PHE A C 1
ATOM 698 O O . PHE A 1 90 ? 6.516 3.550 5.464 1.00 95.38 90 PHE A O 1
ATOM 705 N N . ASP A 1 91 ? 7.500 3.170 7.461 1.00 96.06 91 ASP A N 1
ATOM 706 C CA . ASP A 1 91 ? 8.054 4.512 7.647 1.00 96.06 91 ASP A CA 1
ATOM 707 C C . ASP A 1 91 ? 6.957 5.597 7.586 1.00 96.06 91 ASP A C 1
ATOM 709 O O . ASP A 1 91 ? 7.046 6.620 6.905 1.00 96.06 91 ASP A O 1
ATOM 713 N N . TRP A 1 92 ? 5.825 5.326 8.244 1.00 96.06 92 TRP A N 1
ATOM 714 C CA . TRP A 1 92 ? 4.698 6.259 8.343 1.00 96.06 92 TRP A CA 1
ATOM 715 C C . TRP A 1 92 ? 4.779 7.065 9.634 1.00 96.06 92 TRP A C 1
ATOM 717 O O . TRP A 1 92 ? 5.207 6.550 10.660 1.00 96.06 92 TRP A O 1
ATOM 727 N N . SER A 1 93 ? 4.283 8.305 9.621 1.00 96.88 93 SER A N 1
ATOM 728 C CA . SER A 1 93 ? 4.113 9.060 10.865 1.00 96.88 93 SER A CA 1
ATOM 729 C C . SER A 1 93 ? 3.073 8.403 11.779 1.00 96.88 93 SER A C 1
ATOM 731 O O . SER A 1 93 ? 2.118 7.779 11.304 1.00 96.88 93 SER A O 1
ATOM 733 N N . GLU A 1 94 ? 3.222 8.593 13.090 1.00 96.94 94 GLU A N 1
ATOM 734 C CA . GLU A 1 94 ? 2.267 8.096 14.091 1.00 96.94 94 GLU A CA 1
ATOM 735 C C . GLU A 1 94 ? 0.842 8.586 13.794 1.00 96.94 94 GLU A C 1
ATOM 737 O O . GLU A 1 94 ? -0.088 7.783 13.730 1.00 96.94 94 GLU A O 1
ATOM 742 N N . ASP A 1 95 ? 0.681 9.872 13.465 1.00 96.81 95 ASP A N 1
ATOM 743 C CA . ASP A 1 95 ? -0.609 10.458 13.078 1.00 96.81 95 ASP A CA 1
ATOM 744 C C . ASP A 1 95 ? -1.251 9.752 11.880 1.00 96.81 95 ASP A C 1
ATOM 746 O O . ASP A 1 95 ? -2.470 9.559 11.830 1.00 96.81 95 ASP A O 1
ATOM 750 N N . ARG A 1 96 ? -0.437 9.349 10.896 1.00 96.25 96 ARG A N 1
ATOM 751 C CA . ARG A 1 96 ? -0.917 8.657 9.699 1.00 96.25 96 ARG A CA 1
ATOM 752 C C . ARG A 1 96 ? -1.424 7.262 10.047 1.00 96.25 96 ARG A C 1
ATOM 754 O O . ARG A 1 96 ? -2.491 6.881 9.564 1.00 96.25 96 ARG A O 1
ATOM 761 N N . VAL A 1 97 ? -0.698 6.526 10.892 1.00 97.00 97 VAL A N 1
ATOM 762 C CA . VAL A 1 97 ? -1.132 5.209 11.386 1.00 97.00 97 VAL A CA 1
ATOM 763 C C . VAL A 1 97 ? -2.413 5.349 12.206 1.00 97.00 97 VAL A C 1
ATOM 765 O O . VAL A 1 97 ? -3.389 4.655 11.923 1.00 97.00 97 VAL A O 1
ATOM 768 N N . ALA A 1 98 ? -2.456 6.298 13.143 1.00 96.44 98 ALA A N 1
ATOM 769 C CA . ALA A 1 98 ? -3.619 6.545 13.988 1.00 96.44 98 ALA A CA 1
ATOM 770 C C . ALA A 1 98 ? -4.865 6.918 13.165 1.00 96.44 98 ALA A C 1
ATOM 772 O O . ALA A 1 98 ? -5.963 6.424 13.429 1.00 96.44 98 ALA A O 1
ATOM 773 N N . HIS A 1 99 ? -4.718 7.751 12.129 1.00 96.50 99 HIS A N 1
ATOM 774 C CA . HIS A 1 99 ? -5.829 8.121 11.251 1.00 96.50 99 HIS A CA 1
ATOM 775 C C . HIS A 1 99 ? -6.332 6.938 10.409 1.00 96.50 99 HIS A C 1
ATOM 777 O O . HIS A 1 99 ? -7.543 6.752 10.263 1.00 96.50 99 HIS A O 1
ATOM 783 N N . ALA A 1 100 ? -5.420 6.118 9.875 1.00 96.75 100 ALA A N 1
ATOM 784 C CA . ALA A 1 100 ? -5.773 4.920 9.117 1.00 96.75 100 ALA A CA 1
ATOM 785 C C . ALA A 1 100 ? -6.489 3.880 9.992 1.00 96.75 100 ALA A C 1
ATOM 787 O O . ALA A 1 100 ? -7.534 3.359 9.593 1.00 96.75 100 ALA A O 1
ATOM 788 N N . ALA A 1 101 ? -5.975 3.636 11.202 1.00 96.75 101 ALA A N 1
ATOM 789 C CA . ALA A 1 101 ? -6.595 2.752 12.183 1.00 96.75 101 ALA A CA 1
ATOM 790 C C . ALA A 1 101 ? -8.005 3.238 12.540 1.00 96.75 101 ALA A C 1
ATOM 792 O O . ALA A 1 101 ? -8.965 2.481 12.410 1.00 96.75 101 ALA A O 1
ATOM 793 N N . ARG A 1 102 ? -8.161 4.534 12.845 1.00 96.75 102 ARG A N 1
ATOM 794 C CA . ARG A 1 102 ? -9.464 5.143 13.148 1.00 96.75 102 ARG A CA 1
ATOM 795 C C . ARG A 1 102 ? -10.473 4.985 12.008 1.00 96.75 102 ARG A C 1
ATOM 797 O O . ARG A 1 102 ? -11.636 4.673 12.253 1.00 96.75 102 ARG A O 1
ATOM 804 N N . ARG A 1 103 ? -10.053 5.160 10.748 1.00 95.75 103 ARG A N 1
ATOM 805 C CA . ARG A 1 103 ? -10.924 4.916 9.579 1.00 95.75 103 ARG A CA 1
ATOM 806 C C . ARG A 1 103 ? -11.411 3.468 9.514 1.00 95.75 103 ARG A C 1
ATOM 808 O O . ARG A 1 103 ? -12.562 3.251 9.139 1.00 95.75 103 ARG A O 1
ATOM 815 N N . LEU A 1 104 ? -10.560 2.491 9.834 1.00 95.88 104 LEU A N 1
ATOM 816 C CA . LEU A 1 104 ? -10.949 1.076 9.859 1.00 95.88 104 LEU A CA 1
ATOM 817 C C . LEU A 1 104 ? -11.863 0.751 11.045 1.00 95.88 104 LEU A C 1
ATOM 819 O O . LEU A 1 104 ? -12.849 0.041 10.861 1.00 95.88 104 LEU A O 1
ATOM 823 N N . GLU A 1 105 ? -11.595 1.315 12.222 1.00 95.81 105 GLU A N 1
ATOM 824 C CA . GLU A 1 105 ? -12.437 1.172 13.419 1.00 95.81 105 GLU A CA 1
ATOM 825 C C . GLU A 1 105 ? -13.855 1.695 13.168 1.00 95.81 105 GLU A C 1
ATOM 827 O O . GLU A 1 105 ? -14.834 0.998 13.428 1.00 95.81 105 GLU A O 1
ATOM 832 N N . MET A 1 106 ? -13.988 2.882 12.563 1.00 95.44 106 MET A N 1
ATOM 833 C CA . MET A 1 106 ? -15.291 3.453 12.190 1.00 95.44 106 MET A CA 1
ATOM 834 C C . MET A 1 106 ? -16.072 2.559 11.219 1.00 95.44 106 MET A C 1
ATOM 836 O O . MET A 1 106 ? -17.302 2.549 11.230 1.00 95.44 106 MET A O 1
ATOM 840 N N . LYS A 1 107 ? -15.364 1.795 10.381 1.00 94.19 107 LYS A N 1
ATOM 841 C CA . LYS A 1 107 ? -15.946 0.815 9.454 1.00 94.19 107 LYS A CA 1
ATOM 842 C C . LYS A 1 107 ? -16.171 -0.558 10.094 1.00 94.19 107 LYS A C 1
ATOM 844 O O . LYS A 1 107 ? -16.597 -1.469 9.391 1.00 94.19 107 LYS A O 1
ATOM 849 N N . LYS A 1 108 ? -15.882 -0.720 11.392 1.00 93.81 108 LYS A N 1
ATOM 850 C CA . LYS A 1 108 ? -15.889 -2.005 12.110 1.00 93.81 108 LYS A CA 1
ATOM 851 C C . LYS A 1 108 ? -15.012 -3.064 11.433 1.00 93.81 108 LYS A C 1
ATOM 853 O O . LYS A 1 108 ? -15.327 -4.245 11.470 1.00 93.81 108 LYS A O 1
ATOM 858 N N . ALA A 1 109 ? -13.936 -2.630 10.780 1.00 93.62 109 ALA A N 1
ATOM 859 C CA . ALA A 1 109 ? -12.994 -3.482 10.055 1.00 93.62 109 ALA A CA 1
ATOM 860 C C . ALA A 1 109 ? -11.680 -3.695 10.823 1.00 93.62 109 ALA A C 1
ATOM 862 O O . ALA A 1 109 ? -10.787 -4.377 10.333 1.00 93.62 109 ALA A O 1
ATOM 863 N N . LEU A 1 110 ? -11.554 -3.095 12.006 1.00 95.19 110 LEU A N 1
ATOM 864 C CA . LEU A 1 110 ? -10.404 -3.194 12.895 1.00 95.19 110 LEU A CA 1
ATOM 865 C C . LEU A 1 110 ? -10.894 -3.048 14.334 1.00 95.19 110 LEU A C 1
ATOM 867 O O . LEU A 1 110 ? -11.781 -2.232 14.595 1.00 95.19 110 LEU A O 1
ATOM 871 N N . VAL A 1 111 ? -10.302 -3.813 15.246 1.00 95.19 111 VAL A N 1
ATOM 872 C CA . VAL A 1 111 ? -10.455 -3.637 16.694 1.00 95.19 111 VAL A CA 1
ATOM 873 C C . VAL A 1 111 ? -9.084 -3.574 17.362 1.00 95.19 111 VAL A C 1
ATOM 875 O O . VAL A 1 111 ? -8.063 -3.925 16.764 1.00 95.19 111 VAL A O 1
ATOM 878 N N . ARG A 1 112 ? -9.066 -3.068 18.597 1.00 94.81 112 ARG A N 1
ATOM 879 C CA . ARG A 1 112 ? -7.874 -3.013 19.441 1.00 94.81 112 ARG A CA 1
ATOM 880 C C . ARG A 1 112 ? -7.974 -4.082 20.515 1.00 94.81 112 ARG A C 1
ATOM 882 O O . ARG A 1 112 ? -8.935 -4.064 21.279 1.00 94.81 112 ARG A O 1
ATOM 889 N N . GLU A 1 113 ? -6.974 -4.945 20.592 1.00 92.81 113 GLU A N 1
ATOM 890 C CA . GLU A 1 113 ? -6.914 -6.048 21.550 1.00 92.81 113 GLU A CA 1
ATOM 891 C C . GLU A 1 113 ? -5.487 -6.174 22.083 1.00 92.81 113 GLU A C 1
ATOM 893 O O . GLU A 1 113 ? -4.538 -6.175 21.303 1.00 92.81 113 GLU A O 1
ATOM 898 N N . ASP A 1 114 ? -5.319 -6.162 23.408 1.00 91.19 114 ASP A N 1
ATOM 899 C CA . ASP A 1 114 ? -4.015 -6.241 24.087 1.00 91.19 114 ASP A CA 1
ATOM 900 C C . ASP A 1 114 ? -2.931 -5.283 23.541 1.00 91.19 114 ASP A C 1
ATOM 902 O O . ASP A 1 114 ? -1.739 -5.584 23.496 1.00 91.19 114 ASP A O 1
ATOM 906 N N . GLY A 1 115 ? -3.343 -4.082 23.115 1.00 91.00 115 GLY A N 1
ATOM 907 C CA . GLY A 1 115 ? -2.443 -3.071 22.543 1.00 91.00 115 GLY A CA 1
ATOM 908 C C . GLY A 1 115 ? -2.038 -3.321 21.083 1.00 91.00 115 GLY A C 1
ATOM 909 O O . GLY A 1 115 ? -1.200 -2.590 20.545 1.00 91.00 115 GLY A O 1
ATOM 910 N N . LEU A 1 116 ? -2.640 -4.311 20.428 1.00 95.06 116 LEU A N 1
ATOM 911 C CA . LEU A 1 116 ? -2.487 -4.618 19.011 1.00 95.06 116 LEU A CA 1
ATOM 912 C C . LEU A 1 116 ? -3.705 -4.147 18.217 1.00 95.06 116 LEU A C 1
ATOM 914 O O . LEU A 1 116 ? -4.826 -4.084 18.717 1.00 95.06 116 LEU A O 1
ATOM 918 N N . LEU A 1 117 ? -3.470 -3.825 16.949 1.00 95.94 117 LEU A N 1
ATOM 919 C CA . LEU A 1 117 ? -4.514 -3.679 15.948 1.00 95.94 117 LEU A CA 1
ATOM 920 C C . LEU A 1 117 ? -4.758 -5.051 15.318 1.00 95.94 117 LEU A C 1
ATOM 922 O O . LEU A 1 117 ? -3.811 -5.662 14.820 1.00 95.94 117 LEU A O 1
ATOM 926 N N . VAL A 1 118 ? -6.007 -5.513 15.313 1.00 94.94 118 VAL A N 1
ATOM 927 C CA . VAL A 1 118 ? -6.406 -6.814 14.754 1.00 94.94 118 VAL A CA 1
ATOM 928 C C . VAL A 1 118 ? -7.654 -6.670 13.884 1.00 94.94 118 VAL A C 1
ATOM 930 O O . VAL A 1 118 ? -8.432 -5.720 14.027 1.00 94.94 118 VAL A O 1
ATOM 933 N N . LEU A 1 119 ? -7.846 -7.600 12.945 1.00 91.81 119 LEU A N 1
ATOM 934 C CA . LEU A 1 119 ? -9.092 -7.665 12.180 1.00 91.81 119 LEU A CA 1
ATOM 935 C C . LEU A 1 119 ? -10.160 -8.404 13.004 1.00 91.81 119 LEU A C 1
ATOM 937 O O . LEU A 1 119 ? -9.845 -9.447 13.566 1.00 91.81 119 LEU A O 1
ATOM 941 N N . PRO A 1 120 ? -11.430 -7.957 13.007 1.00 87.44 120 PRO A N 1
ATOM 942 C CA . PRO A 1 120 ? -12.502 -8.596 13.781 1.00 87.44 120 PRO A CA 1
ATOM 943 C C . PRO A 1 120 ? -12.778 -10.057 13.408 1.00 87.44 120 PRO A C 1
ATOM 945 O O . PRO A 1 120 ? -13.443 -10.764 14.144 1.00 87.44 120 PRO A O 1
ATOM 948 N N . THR A 1 121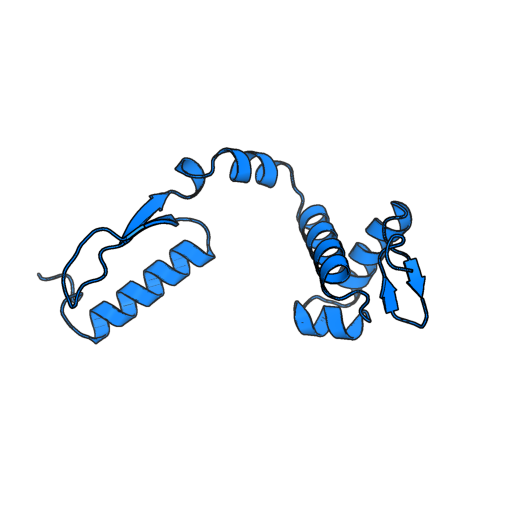 ? -12.338 -10.501 12.229 1.00 75.31 121 THR A N 1
ATOM 949 C CA . THR A 1 121 ? -12.474 -11.891 11.771 1.00 75.31 121 THR A CA 1
ATOM 950 C C . THR A 1 121 ? -11.372 -12.811 12.300 1.00 75.31 121 THR A C 1
ATOM 952 O O . THR A 1 121 ? -11.389 -13.998 11.988 1.00 75.31 121 THR A O 1
ATOM 955 N N . LEU A 1 122 ? -10.373 -12.257 12.992 1.00 60.28 122 LEU A N 1
ATOM 956 C CA . LEU A 1 122 ? -9.190 -12.963 13.493 1.00 60.28 122 LEU A CA 1
ATOM 957 C C . LEU A 1 122 ? -9.073 -12.931 15.028 1.00 60.28 122 LEU A C 1
ATOM 959 O O . LEU A 1 122 ? -8.186 -13.605 15.548 1.00 60.28 122 LEU A O 1
ATOM 963 N N . GLY A 1 123 ? -9.936 -12.170 15.712 1.00 51.34 123 GLY A N 1
ATOM 964 C CA . GLY A 1 123 ? -10.096 -12.150 17.172 1.00 51.34 123 GLY A CA 1
ATOM 965 C C . GLY A 1 123 ? -11.396 -12.815 17.605 1.00 51.34 123 GLY A C 1
ATOM 966 O O . GLY A 1 123 ? -12.321 -12.893 16.761 1.00 51.34 123 GLY A O 1
#

Solvent-accessible surface area (backbone atoms only — not comparable to full-atom values): 7185 Å² total; per-residue (Å²): 131,80,87,50,53,87,43,74,66,34,42,52,54,50,53,52,53,52,51,50,37,40,73,70,53,52,35,36,86,73,46,83,57,75,92,64,101,83,65,89,42,68,44,70,40,49,26,62,78,76,39,48,68,60,49,62,56,51,73,73,50,48,73,66,54,53,52,35,50,50,51,54,51,48,26,72,74,62,58,46,44,36,68,69,57,50,26,68,73,68,74,45,55,67,68,57,52,53,51,34,50,49,57,31,39,77,66,67,56,34,44,80,55,100,78,21,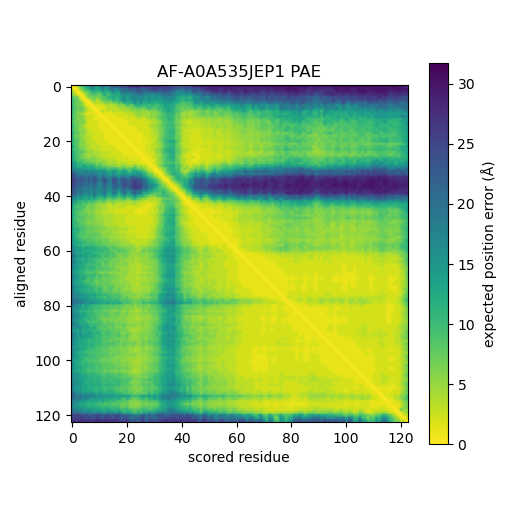42,27,34,63,90,74,105

Nearest PDB structures (foldseek):
  2pex-assembly1_A  TM=6.699E-01  e=1.600E-01  Xanthomonas campestris
  7clf-assembly1_A  TM=5.992E-01  e=7.962E-02  Serratia marcescens
  8r4z-assembly1_A  TM=6.322E-01  e=1.409E-01  Pseudomonas syringae
  8r4z-assembly2_B-2  TM=6.305E-01  e=1.705E-01  Pseudomonas syringae
  3mcz-assembly1_B  TM=5.901E-01  e=1.816E-01  Burkholderia thailandensis E264

Sequence (123 aa):
AALGITSQEGKSDYARAIEELQRLMYVARVRAVGEGREDYNYTYDLFVRRYPETVRAAERASSADAITALLARLLALAGGMSEKQIVKLFDWSEDRVAHAARRLEMKKALVREDGLLVLPTLG